Protein AF-A0A7H4MBS4-F1 (afdb_monomer)

Radius of gyration: 22.32 Å; Cα contacts (8 Å, |Δi|>4): 8; chains: 1; bounding box: 56×54×38 Å

Solvent-accessible surface area (backbone atoms only — not comparable to full-atom values): 6017 Å² total; per-residue (Å²): 130,89,79,74,62,89,87,58,73,95,64,59,67,75,56,56,54,51,49,52,53,52,55,52,49,55,50,49,62,38,48,80,69,73,50,82,88,81,89,75,81,94,74,71,98,69,81,82,86,54,90,90,62,82,82,89,85,82,83,88,79,69,84,74,76,87,62,94,67,92,74,81,84,83,86,73,92,73,80,83,130

pLDDT: mean 84.79, std 20.19, range [37.97, 98.81]

InterPro domains:
  IPR004364 Aminoacyl-tRNA synthetase, class II (D/K/N) [PF00152] (15-60)
  IPR045864 Class II Aminoacyl-tRNA synthetase/Biotinyl protein ligase (BPL) and lipoyl protein ligase (LPL) [G3DSA:3.30.930.10] (1-72)
  IPR04586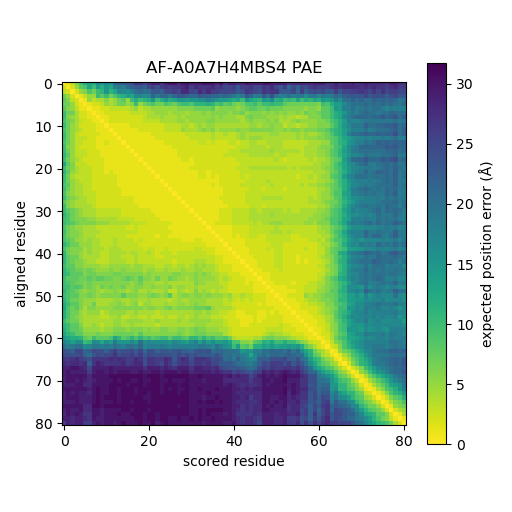4 Class II Aminoacyl-tRNA synthetase/Biotinyl protein ligase (BPL) and lipoyl protein ligase (LPL) [SSF55681] (14-49)

Organism: Klebsiella variicola (NCBI:txid244366)

Structure (mmCIF, N/CA/C/O backbone):
data_AF-A0A7H4MBS4-F1
#
_entry.id   AF-A0A7H4MBS4-F1
#
loop_
_atom_site.group_PDB
_atom_site.id
_atom_site.type_symbol
_atom_site.label_atom_id
_atom_site.label_alt_id
_atom_site.label_comp_id
_atom_site.label_asym_id
_atom_site.label_entity_id
_atom_site.label_seq_id
_atom_site.pdbx_PDB_ins_code
_atom_site.Cartn_x
_atom_site.Cartn_y
_atom_site.Cartn_z
_atom_site.occupancy
_atom_site.B_iso_or_equiv
_atom_site.auth_seq_id
_atom_site.auth_comp_id
_atom_site.auth_asym_id
_atom_site.auth_atom_id
_atom_site.pdbx_PDB_model_num
ATOM 1 N N . MET A 1 1 ? 17.559 23.227 17.009 1.00 42.72 1 MET A N 1
ATOM 2 C CA . MET A 1 1 ? 16.537 22.165 16.915 1.00 42.72 1 MET A CA 1
ATOM 3 C C . MET A 1 1 ? 17.260 20.869 17.216 1.00 42.72 1 MET A C 1
ATOM 5 O O . MET A 1 1 ? 18.176 20.552 16.474 1.00 42.72 1 MET A O 1
ATOM 9 N N . SER A 1 2 ? 16.981 20.225 18.350 1.00 56.19 2 SER A N 1
ATOM 10 C CA . SER A 1 2 ? 17.696 19.004 18.736 1.00 56.19 2 SER A CA 1
ATOM 11 C C . SER A 1 2 ? 17.373 17.889 17.751 1.00 56.19 2 SER A C 1
ATOM 13 O O . SER A 1 2 ? 16.207 17.556 17.550 1.00 56.19 2 SER A O 1
ATOM 15 N N . GLU A 1 3 ? 18.411 17.364 17.117 1.00 77.50 3 GLU A N 1
ATOM 16 C CA . GLU A 1 3 ? 18.343 16.244 16.192 1.00 77.50 3 GLU A CA 1
ATOM 17 C C . GLU A 1 3 ? 17.953 14.985 16.982 1.00 77.50 3 GLU A C 1
ATOM 19 O O . GLU A 1 3 ? 18.563 14.652 18.000 1.00 77.50 3 GLU A O 1
ATOM 24 N N . THR A 1 4 ? 16.871 14.322 16.582 1.00 79.44 4 THR A N 1
ATOM 25 C CA . THR A 1 4 ? 16.466 13.039 17.164 1.00 79.44 4 THR A CA 1
ATOM 26 C C . THR A 1 4 ? 17.505 11.981 16.817 1.00 79.44 4 THR A C 1
ATOM 28 O O . THR A 1 4 ? 17.984 11.942 15.686 1.00 79.44 4 THR A O 1
ATOM 31 N N . ALA A 1 5 ? 17.842 11.105 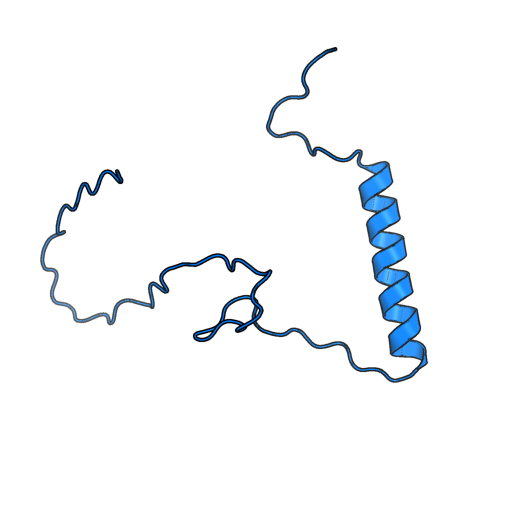17.768 1.00 88.31 5 ALA A N 1
ATOM 32 C CA . ALA A 1 5 ? 18.789 10.023 17.518 1.00 88.31 5 ALA A CA 1
ATOM 33 C C . ALA A 1 5 ? 18.344 9.190 16.305 1.00 88.31 5 ALA A C 1
ATOM 35 O O . ALA A 1 5 ? 17.163 8.876 16.187 1.00 88.31 5 ALA A O 1
ATOM 36 N N . THR A 1 6 ? 19.280 8.802 15.436 1.00 91.56 6 THR A N 1
ATOM 37 C CA . THR A 1 6 ? 19.012 8.174 14.125 1.00 91.56 6 THR A CA 1
ATOM 38 C C . THR A 1 6 ? 18.145 6.910 14.188 1.00 91.56 6 THR A C 1
ATOM 40 O O . THR A 1 6 ? 17.519 6.541 13.202 1.00 91.56 6 THR A O 1
ATOM 43 N N . TRP A 1 7 ? 18.085 6.243 15.343 1.00 93.56 7 TRP A N 1
ATOM 44 C CA . TRP A 1 7 ? 17.238 5.068 15.554 1.00 93.56 7 TRP A CA 1
ATOM 45 C C . TRP A 1 7 ? 15.752 5.403 15.764 1.00 93.56 7 TRP A C 1
ATOM 47 O O . TRP A 1 7 ? 14.905 4.521 15.627 1.00 93.56 7 TRP A O 1
ATOM 57 N N . GLN A 1 8 ? 15.421 6.640 16.150 1.00 93.50 8 GLN A N 1
ATOM 58 C CA . GLN A 1 8 ? 14.047 7.038 16.440 1.00 93.50 8 GLN A CA 1
ATOM 59 C C . GLN A 1 8 ? 13.212 7.101 15.157 1.00 93.50 8 GLN A C 1
ATOM 61 O O . GLN A 1 8 ? 13.724 7.460 14.095 1.00 93.50 8 GLN A O 1
ATOM 66 N N . PRO A 1 9 ? 11.907 6.788 15.235 1.00 94.19 9 PRO A N 1
ATOM 67 C CA . PR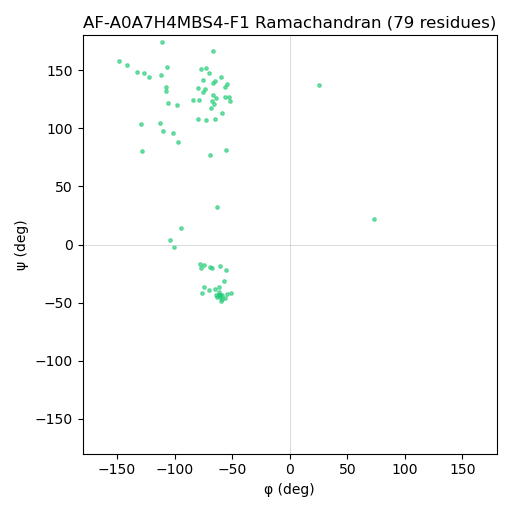O A 1 9 ? 11.035 6.892 14.079 1.00 94.19 9 PRO A CA 1
ATOM 68 C C . PRO A 1 9 ? 10.905 8.353 13.641 1.00 94.19 9 PRO A C 1
ATOM 70 O O . PRO A 1 9 ? 10.737 9.254 14.460 1.00 94.19 9 PRO A O 1
ATOM 73 N N . SER A 1 10 ? 10.890 8.575 12.328 1.00 93.88 10 SER A N 1
ATOM 74 C CA . SER A 1 10 ? 10.648 9.901 11.749 1.00 93.88 10 SER A CA 1
ATOM 75 C C . SER A 1 10 ? 9.219 10.411 11.985 1.00 93.88 10 SER A C 1
ATOM 77 O O . SER A 1 10 ? 8.971 11.614 11.917 1.00 93.88 10 SER A O 1
ATOM 79 N N . ALA A 1 11 ? 8.270 9.512 12.277 1.00 94.69 11 ALA A N 1
ATOM 80 C CA . ALA A 1 11 ? 6.884 9.840 12.588 1.00 94.69 11 ALA A CA 1
ATOM 81 C C . ALA A 1 11 ? 6.579 9.643 14.089 1.00 94.69 11 ALA A C 1
ATOM 83 O O . ALA A 1 11 ? 6.907 8.591 14.642 1.00 94.69 11 ALA A O 1
ATOM 84 N N . PRO A 1 12 ? 5.872 10.585 14.746 1.00 95.69 12 PRO A N 1
ATOM 85 C CA . PRO A 1 12 ? 5.412 10.408 16.121 1.00 95.69 12 PRO A CA 1
ATOM 86 C C . PRO A 1 12 ? 4.493 9.191 16.283 1.00 95.69 12 PRO A C 1
ATOM 88 O O . PRO A 1 12 ? 3.633 8.936 15.437 1.00 95.69 12 PRO A O 1
ATOM 91 N N . ILE A 1 13 ? 4.586 8.500 17.423 1.00 97.19 13 ILE A N 1
ATOM 92 C CA . ILE A 1 13 ? 3.736 7.339 17.749 1.00 97.19 13 ILE A CA 1
ATOM 93 C C . ILE A 1 13 ? 2.226 7.613 17.575 1.00 97.19 13 ILE A C 1
ATOM 95 O O . ILE A 1 13 ? 1.548 6.772 16.979 1.00 97.19 13 ILE A O 1
ATOM 99 N N . PRO A 1 14 ? 1.669 8.779 17.975 1.00 98.38 14 PRO A N 1
ATOM 100 C CA . PRO A 1 14 ? 0.257 9.084 17.725 1.00 98.38 14 PRO A CA 1
ATOM 101 C C . PRO A 1 14 ? -0.144 9.038 16.242 1.00 98.38 14 PRO A C 1
ATOM 103 O O . PRO A 1 14 ? -1.278 8.680 15.925 1.00 98.38 14 PRO A O 1
ATOM 106 N N . ASN A 1 15 ? 0.769 9.364 15.321 1.00 98.44 15 ASN A N 1
ATOM 107 C CA . ASN A 1 15 ? 0.501 9.289 13.883 1.00 98.44 15 ASN A CA 1
ATOM 108 C C . ASN A 1 15 ? 0.491 7.838 13.391 1.00 98.44 15 ASN A C 1
ATOM 110 O O . ASN A 1 15 ? -0.337 7.488 12.552 1.00 98.44 15 ASN A O 1
ATOM 114 N N . LEU A 1 16 ? 1.358 6.981 13.938 1.00 98.25 16 LEU A N 1
ATOM 115 C CA . LEU A 1 16 ? 1.369 5.552 13.616 1.00 98.25 16 LEU A CA 1
ATOM 116 C C . LEU A 1 16 ? 0.080 4.857 14.086 1.00 98.25 16 LEU A C 1
ATOM 118 O O . LEU A 1 16 ? -0.482 4.054 13.342 1.00 98.25 16 LEU A O 1
ATOM 122 N N . LEU A 1 17 ? -0.449 5.232 15.258 1.00 98.56 17 LEU A N 1
ATOM 123 C CA . LEU A 1 17 ? -1.745 4.743 15.752 1.00 98.56 17 LEU A CA 1
ATOM 124 C C . LEU A 1 17 ? -2.908 5.167 14.844 1.00 98.56 17 LEU A C 1
ATOM 126 O O . LEU A 1 17 ? -3.741 4.340 14.473 1.00 98.56 17 LEU A O 1
ATOM 130 N N . LYS A 1 18 ? -2.940 6.438 14.420 1.00 98.62 18 LYS A N 1
ATOM 131 C CA . LYS A 1 18 ? -3.935 6.925 13.447 1.00 98.62 18 LYS A CA 1
ATOM 132 C C . LYS A 1 18 ? -3.830 6.183 12.114 1.00 98.62 18 LYS A C 1
ATOM 134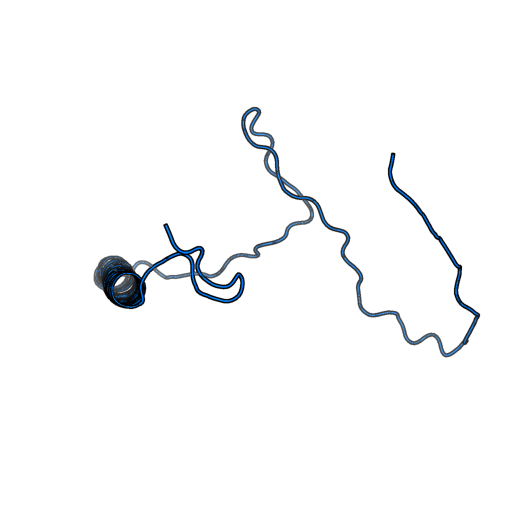 O O . LYS A 1 18 ? -4.849 5.775 11.565 1.00 98.62 18 LYS A O 1
ATOM 139 N N . ARG A 1 19 ? -2.609 5.957 11.613 1.00 98.56 19 ARG A N 1
ATOM 140 C CA . ARG A 1 19 ? -2.376 5.176 10.388 1.00 98.56 19 ARG A CA 1
ATOM 141 C C . ARG A 1 19 ? -2.935 3.758 10.518 1.00 98.56 19 ARG A C 1
ATOM 143 O O . ARG A 1 19 ? -3.578 3.296 9.582 1.00 98.56 19 ARG A O 1
ATOM 150 N N . ALA A 1 20 ? -2.734 3.086 11.652 1.00 98.69 20 ALA A N 1
ATOM 151 C CA . ALA A 1 20 ? -3.285 1.749 11.883 1.00 98.69 20 ALA A CA 1
ATOM 152 C C . ALA A 1 20 ? -4.824 1.736 11.826 1.00 98.69 20 ALA A C 1
ATOM 154 O O . ALA A 1 20 ? -5.401 0.871 11.169 1.00 98.69 20 ALA A O 1
ATOM 155 N N . ALA A 1 21 ? -5.482 2.730 12.435 1.00 98.69 21 ALA A N 1
ATOM 156 C CA . ALA A 1 21 ? -6.938 2.873 12.372 1.00 98.69 21 ALA A CA 1
ATOM 157 C C . ALA A 1 21 ? -7.443 3.061 10.928 1.00 98.69 21 ALA A C 1
ATOM 159 O O . ALA A 1 21 ? -8.361 2.361 10.505 1.00 98.69 21 ALA A O 1
ATOM 160 N N . VAL A 1 22 ? -6.788 3.928 10.147 1.00 98.75 22 VAL A N 1
ATOM 161 C CA . VAL A 1 22 ? -7.118 4.146 8.726 1.00 98.75 22 VAL A CA 1
ATOM 162 C C . VAL A 1 22 ? -6.927 2.866 7.904 1.00 98.75 22 VAL A C 1
ATOM 164 O O . VAL A 1 22 ? -7.785 2.514 7.100 1.00 98.75 22 VAL A O 1
ATOM 167 N N . MET A 1 23 ? -5.833 2.127 8.117 1.00 98.75 23 MET A N 1
ATOM 168 C CA . MET A 1 23 ? -5.591 0.856 7.419 1.00 98.75 23 MET A CA 1
ATOM 169 C C . MET A 1 23 ? -6.671 -0.195 7.726 1.00 98.75 23 MET A C 1
ATOM 171 O O . MET A 1 23 ? -7.042 -0.962 6.838 1.00 98.75 23 MET A O 1
ATOM 175 N N . ALA A 1 24 ? -7.180 -0.245 8.961 1.00 98.75 24 ALA A N 1
ATOM 176 C CA . ALA A 1 24 ? -8.270 -1.146 9.337 1.00 98.75 24 ALA A CA 1
ATOM 177 C C . ALA A 1 24 ? -9.608 -0.731 8.701 1.00 98.75 24 ALA A C 1
ATOM 179 O O . ALA A 1 24 ? -10.370 -1.580 8.239 1.00 98.75 24 ALA A O 1
ATOM 180 N N . GLU A 1 25 ? -9.882 0.572 8.639 1.00 98.81 25 GLU A N 1
ATOM 181 C CA . GLU A 1 25 ? -11.084 1.114 8.004 1.00 98.81 25 GLU A CA 1
ATOM 182 C C . GLU A 1 25 ? -11.128 0.836 6.496 1.00 98.81 25 GLU A C 1
ATOM 184 O O . GLU A 1 25 ? -12.164 0.398 5.995 1.00 98.81 25 GLU A O 1
ATOM 189 N N . ILE A 1 26 ? -10.004 1.008 5.789 1.00 98.75 26 ILE A N 1
ATOM 190 C CA . ILE A 1 26 ? -9.896 0.694 4.354 1.00 98.75 26 ILE A CA 1
ATOM 191 C C . ILE A 1 26 ? -10.213 -0.783 4.097 1.00 98.75 26 ILE A C 1
ATOM 193 O O . ILE A 1 26 ? -11.011 -1.092 3.213 1.00 98.75 26 ILE A O 1
ATOM 197 N N . ARG A 1 27 ? -9.640 -1.699 4.888 1.00 98.62 27 ARG A N 1
ATOM 198 C CA . ARG A 1 27 ? -9.926 -3.137 4.757 1.00 98.62 27 ARG A CA 1
ATOM 199 C C . ARG A 1 27 ? -11.401 -3.441 4.972 1.00 98.62 27 ARG A C 1
ATOM 201 O O . ARG A 1 27 ? -12.012 -4.090 4.130 1.00 98.62 27 ARG A O 1
ATOM 208 N N . ARG A 1 28 ? -11.994 -2.908 6.048 1.00 98.75 28 ARG A N 1
ATOM 209 C CA . ARG A 1 28 ? -13.426 -3.084 6.335 1.00 98.75 28 ARG A CA 1
ATOM 210 C C . ARG A 1 28 ? -14.293 -2.611 5.167 1.00 98.75 28 ARG A C 1
ATOM 212 O O . ARG A 1 28 ? -15.172 -3.345 4.737 1.00 98.75 28 ARG A O 1
ATOM 219 N N . PHE A 1 29 ? -14.003 -1.437 4.604 1.00 98.81 29 PHE A N 1
ATOM 220 C CA . PHE A 1 29 ? -14.748 -0.892 3.467 1.00 98.81 29 PHE A CA 1
ATOM 221 C C . PHE A 1 29 ? -14.823 -1.860 2.271 1.00 98.81 29 PHE A C 1
ATOM 223 O O . PHE A 1 29 ? -15.887 -1.985 1.654 1.00 98.81 29 PHE A O 1
ATOM 230 N N . PHE A 1 30 ? -13.715 -2.530 1.940 1.00 98.81 30 PHE A N 1
ATOM 231 C CA . PHE A 1 30 ? -13.654 -3.496 0.840 1.00 98.81 30 PHE A CA 1
ATOM 232 C C . PHE A 1 30 ? -14.301 -4.837 1.205 1.00 98.81 30 PHE A C 1
ATOM 234 O O . PHE A 1 30 ? -15.083 -5.368 0.411 1.00 98.81 30 PHE A O 1
ATOM 241 N N . THR A 1 31 ? -14.061 -5.339 2.418 1.00 98.50 31 THR A N 1
ATOM 242 C CA . THR A 1 31 ? -14.668 -6.584 2.913 1.00 98.50 31 THR A CA 1
ATOM 243 C C . THR A 1 31 ? -16.192 -6.495 2.978 1.00 98.50 31 THR A C 1
ATOM 245 O O . THR A 1 31 ? -16.868 -7.421 2.535 1.00 98.50 31 THR A O 1
ATOM 248 N N . ASP A 1 32 ? -16.749 -5.363 3.420 1.00 98.69 32 ASP A N 1
ATOM 249 C CA . ASP A 1 32 ? -18.202 -5.124 3.469 1.00 98.69 32 ASP A CA 1
ATOM 250 C C . ASP A 1 32 ? -18.866 -5.206 2.077 1.00 98.69 32 ASP A C 1
ATOM 252 O O . ASP A 1 32 ? -20.080 -5.367 1.963 1.00 98.69 32 ASP A O 1
ATOM 256 N N . ARG A 1 33 ? -18.073 -5.097 1.002 1.00 98.50 33 ARG A N 1
ATOM 257 C CA . ARG A 1 33 ? -18.506 -5.191 -0.402 1.00 98.50 33 ARG A CA 1
ATOM 258 C C . ARG A 1 33 ? -18.143 -6.526 -1.057 1.00 98.50 33 ARG A C 1
ATOM 260 O O . ARG A 1 33 ? -18.372 -6.688 -2.252 1.00 98.50 33 ARG A O 1
ATOM 267 N N . GLY A 1 34 ? -17.575 -7.468 -0.303 1.00 98.25 34 GLY A N 1
ATOM 268 C CA . GLY A 1 34 ? -17.165 -8.778 -0.813 1.00 98.25 34 GLY A CA 1
ATOM 269 C C . GLY A 1 34 ? -15.917 -8.746 -1.699 1.00 98.25 34 GLY A C 1
ATOM 270 O O . GLY A 1 34 ? -15.717 -9.659 -2.497 1.00 98.25 34 GLY A O 1
ATOM 271 N N . VAL A 1 35 ? -15.081 -7.708 -1.589 1.00 98.69 35 VAL A N 1
ATOM 272 C CA . VAL A 1 35 ? -13.803 -7.644 -2.311 1.00 98.69 35 VAL A CA 1
ATOM 273 C C . VAL A 1 35 ? -12.739 -8.405 -1.518 1.00 98.69 35 VAL A C 1
ATOM 275 O O . VAL A 1 35 ? -12.504 -8.111 -0.348 1.00 98.69 35 VAL A O 1
ATOM 278 N N . LEU A 1 36 ? -12.098 -9.384 -2.159 1.00 98.31 36 LEU A N 1
ATOM 279 C CA . LEU A 1 36 ? -11.067 -10.225 -1.551 1.00 98.31 36 LEU A CA 1
ATOM 280 C C . LEU A 1 36 ? -9.713 -9.499 -1.498 1.00 98.31 36 LEU A C 1
ATOM 282 O O . LEU A 1 36 ? -9.193 -9.078 -2.530 1.00 98.31 36 LEU A O 1
ATOM 286 N N . GLU A 1 37 ? -9.125 -9.396 -0.305 1.00 98.44 37 GLU A N 1
ATOM 287 C CA . GLU A 1 37 ? -7.741 -8.938 -0.118 1.00 98.44 37 GLU A CA 1
ATOM 288 C C . GLU A 1 37 ? -6.761 -10.040 -0.564 1.00 98.44 37 GLU A C 1
ATOM 290 O O . GLU A 1 37 ? -6.936 -11.211 -0.222 1.00 98.44 37 GLU A O 1
ATOM 295 N N . VAL A 1 38 ? -5.737 -9.669 -1.340 1.00 98.50 38 VAL A N 1
ATOM 296 C CA . VAL A 1 38 ? -4.678 -10.573 -1.819 1.00 98.50 38 VAL A CA 1
ATOM 297 C C . VAL A 1 38 ? -3.306 -9.949 -1.595 1.00 98.50 38 VAL A C 1
ATOM 299 O O . VAL A 1 38 ? -3.145 -8.733 -1.695 1.00 98.50 38 VAL A O 1
ATOM 302 N N . GLU A 1 39 ? -2.303 -10.787 -1.347 1.00 98.25 39 GLU A N 1
ATOM 303 C CA . GLU A 1 39 ? -0.901 -10.377 -1.293 1.00 98.25 39 GLU A CA 1
ATOM 304 C C . GLU A 1 39 ? -0.182 -10.856 -2.559 1.00 98.25 39 GLU A C 1
ATOM 306 O O . GLU A 1 39 ? -0.157 -12.049 -2.865 1.00 98.25 39 GLU A O 1
ATOM 311 N N . THR A 1 40 ? 0.395 -9.922 -3.315 1.00 97.12 40 THR A N 1
ATOM 312 C CA . THR A 1 40 ? 1.170 -10.209 -4.531 1.00 97.12 40 THR A CA 1
ATOM 313 C C . THR A 1 40 ? 2.669 -10.017 -4.280 1.00 97.12 40 THR A C 1
ATOM 315 O O . THR A 1 40 ? 3.032 -9.195 -3.437 1.00 97.12 40 THR A O 1
ATOM 318 N N . PRO A 1 41 ? 3.564 -10.715 -5.006 1.00 97.25 41 PRO A N 1
ATOM 319 C CA . PRO A 1 41 ? 5.008 -10.611 -4.783 1.00 97.25 41 PRO A CA 1
ATOM 320 C C . PRO A 1 41 ? 5.552 -9.176 -4.895 1.00 97.25 41 PRO A C 1
ATOM 322 O O . PRO A 1 41 ? 5.255 -8.472 -5.855 1.00 97.25 41 PRO A O 1
ATOM 325 N N . CYS A 1 42 ? 6.421 -8.773 -3.959 1.00 96.50 42 CYS A N 1
ATOM 326 C CA . CYS A 1 42 ? 7.137 -7.487 -4.019 1.00 96.50 42 CYS A CA 1
ATOM 327 C C . CYS A 1 42 ? 8.330 -7.490 -4.994 1.00 96.50 42 CYS A C 1
ATOM 329 O O . CYS A 1 42 ? 8.841 -6.430 -5.341 1.00 96.50 42 CYS A O 1
ATOM 331 N N . MET A 1 43 ? 8.808 -8.671 -5.401 1.00 96.50 43 MET A N 1
ATOM 332 C CA . MET A 1 43 ? 9.900 -8.857 -6.361 1.00 96.50 43 MET A CA 1
ATOM 333 C C . MET A 1 43 ? 9.408 -9.702 -7.532 1.00 96.50 43 MET A C 1
ATOM 335 O O . MET A 1 43 ? 8.631 -10.638 -7.346 1.00 96.50 43 MET A O 1
ATOM 339 N N . SER A 1 44 ? 9.898 -9.398 -8.730 1.00 96.38 44 SER A N 1
ATOM 340 C CA . SER A 1 44 ? 9.523 -10.076 -9.969 1.00 96.38 44 SER A CA 1
ATOM 341 C C . SER A 1 44 ? 10.743 -10.239 -10.875 1.00 96.38 44 SER A C 1
ATOM 343 O O . SER A 1 44 ? 11.699 -9.475 -10.782 1.00 96.38 44 SER A O 1
ATOM 345 N N . GLN A 1 45 ? 10.704 -11.244 -11.755 1.00 96.75 45 GLN A N 1
ATOM 346 C CA . GLN A 1 45 ? 11.706 -11.431 -12.814 1.00 96.75 45 GLN A CA 1
ATOM 347 C C . GLN A 1 45 ? 11.546 -10.423 -13.963 1.00 96.75 45 GLN A C 1
ATOM 349 O O . GLN A 1 45 ? 12.467 -10.242 -14.750 1.00 96.75 45 GLN A O 1
ATOM 354 N N . ALA A 1 46 ? 10.384 -9.778 -14.065 1.00 96.81 46 ALA A N 1
ATOM 355 C CA . ALA A 1 46 ? 10.103 -8.738 -15.045 1.00 96.81 46 ALA A CA 1
ATOM 356 C C . ALA A 1 46 ? 9.588 -7.473 -14.351 1.00 96.81 46 ALA A C 1
ATOM 358 O O . ALA A 1 46 ? 8.882 -7.555 -13.342 1.00 96.81 46 ALA A O 1
ATOM 359 N N . THR A 1 47 ? 9.920 -6.317 -14.924 1.00 97.00 47 THR A N 1
ATOM 360 C CA . THR A 1 47 ? 9.472 -4.995 -14.470 1.00 97.00 47 THR A CA 1
ATOM 361 C C . THR A 1 47 ? 8.500 -4.359 -15.471 1.00 97.00 47 THR A C 1
ATOM 363 O O . THR A 1 47 ? 8.240 -4.908 -16.542 1.00 97.00 47 THR A O 1
ATOM 366 N N . VAL A 1 48 ? 7.939 -3.207 -15.109 1.00 96.62 48 VAL A N 1
ATOM 367 C CA . VAL A 1 48 ? 7.036 -2.413 -15.951 1.00 96.62 48 VAL A CA 1
ATOM 368 C C . VAL A 1 48 ? 7.813 -1.628 -17.012 1.00 96.62 48 VAL A C 1
ATOM 370 O O . VAL A 1 48 ? 8.951 -1.229 -16.787 1.00 96.62 48 VAL A O 1
ATOM 373 N N . THR A 1 49 ? 7.191 -1.367 -18.162 1.00 97.69 49 THR A N 1
ATOM 374 C CA . THR A 1 49 ? 7.785 -0.590 -19.269 1.00 97.69 49 THR A CA 1
ATOM 375 C C . THR A 1 49 ? 7.422 0.900 -19.227 1.00 97.69 49 THR A C 1
ATOM 377 O O . THR A 1 49 ? 7.550 1.589 -20.237 1.00 97.69 49 THR A O 1
ATOM 380 N N . ASP A 1 50 ? 6.887 1.390 -18.107 1.00 98.12 50 ASP A N 1
ATOM 381 C CA . ASP A 1 50 ? 6.486 2.792 -17.962 1.00 98.12 50 ASP A CA 1
ATOM 382 C C . ASP A 1 50 ? 7.715 3.714 -17.994 1.00 98.12 50 ASP A C 1
ATOM 384 O O . ASP A 1 50 ? 8.674 3.509 -17.253 1.00 98.12 50 ASP A O 1
ATOM 388 N N . ILE A 1 51 ? 7.678 4.741 -18.848 1.00 97.00 51 ILE A N 1
ATOM 389 C CA . ILE A 1 51 ? 8.814 5.640 -19.104 1.00 97.00 51 ILE A CA 1
ATOM 390 C C . ILE A 1 51 ? 9.163 6.550 -17.919 1.00 97.00 51 ILE A C 1
ATOM 392 O O . ILE A 1 51 ? 10.256 7.115 -17.882 1.00 97.00 51 ILE A O 1
ATOM 396 N N . HIS A 1 52 ? 8.236 6.738 -16.980 1.00 98.12 52 HIS A N 1
ATOM 397 C CA . HIS A 1 52 ? 8.394 7.633 -15.836 1.00 98.12 52 HIS A CA 1
ATOM 398 C C . HIS A 1 52 ? 8.769 6.886 -14.553 1.00 98.12 52 HIS A C 1
ATOM 400 O O . HIS A 1 52 ? 8.975 7.523 -13.517 1.00 98.12 52 HIS A O 1
ATOM 406 N N . LEU A 1 53 ? 8.860 5.555 -14.605 1.00 97.25 53 LEU A N 1
ATOM 407 C CA . LEU A 1 53 ? 9.188 4.725 -13.454 1.00 97.25 53 LEU A CA 1
ATOM 408 C C . LEU A 1 53 ? 10.606 4.168 -13.563 1.00 97.25 53 LEU A C 1
ATOM 410 O O . LEU A 1 53 ? 10.995 3.590 -14.573 1.00 97.25 53 LEU A O 1
ATOM 414 N N . PHE A 1 54 ? 11.359 4.300 -12.472 1.00 97.12 54 PHE A N 1
ATOM 415 C CA . PHE A 1 54 ? 12.666 3.676 -12.314 1.00 97.12 54 PHE A CA 1
ATOM 416 C C . PHE A 1 54 ? 12.583 2.605 -11.214 1.00 97.12 54 PHE A C 1
ATOM 418 O O . PHE A 1 54 ? 12.474 2.960 -10.035 1.00 97.12 54 PHE A O 1
ATOM 425 N N . PRO A 1 55 ? 12.548 1.305 -11.562 1.00 97.25 55 PRO A N 1
ATOM 426 C CA . PRO A 1 55 ? 12.437 0.236 -10.578 1.00 97.25 55 PRO A CA 1
ATOM 427 C C . PRO A 1 55 ? 13.750 0.052 -9.808 1.00 97.25 55 PRO A C 1
ATOM 429 O O . PRO A 1 55 ? 14.837 0.283 -10.328 1.00 97.25 55 PRO A O 1
ATOM 432 N N . PHE A 1 56 ? 13.646 -0.424 -8.568 1.00 97.44 56 PHE A N 1
ATOM 433 C CA . PHE A 1 56 ? 14.810 -0.940 -7.853 1.00 97.44 56 PHE A CA 1
ATOM 434 C C . PHE A 1 56 ? 15.180 -2.326 -8.386 1.00 97.44 56 PHE A C 1
ATOM 436 O O . PHE A 1 56 ? 14.304 -3.153 -8.641 1.00 97.44 56 PHE A O 1
ATOM 443 N N . GLU A 1 57 ? 16.479 -2.597 -8.484 1.00 97.31 57 GLU A N 1
ATOM 444 C CA . GLU A 1 57 ? 17.018 -3.892 -8.892 1.00 97.31 57 GLU A CA 1
ATOM 445 C C . GLU A 1 57 ? 17.735 -4.577 -7.728 1.00 97.31 57 GLU A C 1
ATOM 447 O O . GLU A 1 57 ? 18.352 -3.940 -6.873 1.00 97.31 57 GLU A O 1
ATOM 452 N N . THR A 1 58 ? 17.655 -5.904 -7.690 1.00 96.75 58 THR A N 1
ATOM 453 C CA . THR A 1 58 ? 18.399 -6.733 -6.742 1.00 96.75 58 THR A CA 1
ATOM 454 C C . THR A 1 58 ? 18.732 -8.076 -7.376 1.00 96.75 58 THR A C 1
ATOM 456 O O . THR A 1 58 ? 18.072 -8.520 -8.317 1.00 96.75 58 THR A O 1
ATOM 459 N N . ARG A 1 59 ? 19.758 -8.752 -6.856 1.00 95.56 59 ARG A N 1
ATOM 460 C CA . ARG A 1 59 ? 20.162 -10.081 -7.314 1.00 95.56 59 ARG A CA 1
ATOM 461 C C . ARG A 1 59 ? 19.581 -11.143 -6.391 1.00 95.56 59 ARG A C 1
ATOM 463 O O . ARG A 1 59 ? 19.921 -11.200 -5.212 1.00 95.56 59 ARG A O 1
ATOM 470 N N . PHE A 1 60 ? 18.764 -12.038 -6.940 1.00 92.69 60 PHE A N 1
ATOM 471 C CA . PHE A 1 60 ? 18.314 -13.208 -6.195 1.00 92.6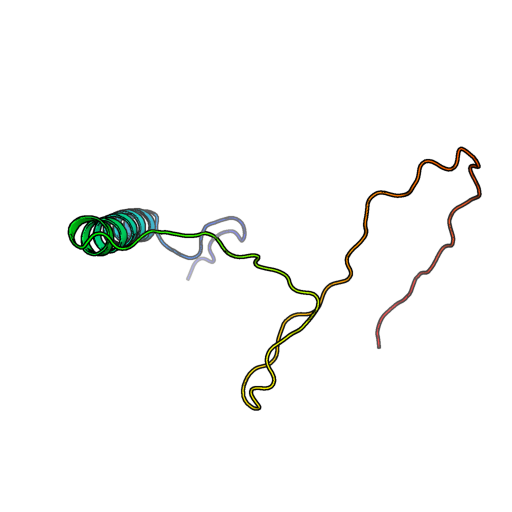9 60 PHE A CA 1
ATOM 472 C C . PHE A 1 60 ? 19.486 -14.171 -5.959 1.00 92.69 60 PHE A C 1
ATOM 474 O O . PHE A 1 60 ? 20.063 -14.716 -6.902 1.00 92.69 60 PHE A O 1
ATOM 481 N N . VAL A 1 61 ? 19.831 -14.388 -4.690 1.00 90.06 61 VAL A N 1
ATOM 482 C CA . VAL A 1 61 ? 20.766 -15.433 -4.266 1.00 90.06 61 VAL A CA 1
ATOM 483 C C . VAL A 1 61 ? 19.932 -16.585 -3.724 1.00 90.06 61 VAL A C 1
ATOM 485 O O . VAL A 1 61 ? 19.479 -16.561 -2.582 1.00 90.06 61 VAL A O 1
ATOM 488 N N . GLY A 1 62 ? 19.674 -17.570 -4.584 1.00 83.44 62 GLY A N 1
ATOM 489 C CA . GLY A 1 62 ? 18.938 -18.767 -4.198 1.00 83.44 62 GLY A CA 1
ATOM 490 C C . GLY A 1 62 ? 19.716 -19.631 -3.200 1.00 83.44 62 GLY A C 1
ATOM 491 O O . GLY A 1 62 ? 20.928 -19.450 -3.029 1.00 83.44 62 GLY A O 1
ATOM 492 N N . PRO A 1 63 ? 19.050 -20.607 -2.560 1.00 81.56 63 PRO A N 1
ATOM 493 C CA . PRO A 1 63 ? 19.733 -21.615 -1.763 1.00 81.56 63 PRO A CA 1
ATOM 494 C C . PRO A 1 63 ? 20.843 -22.250 -2.605 1.00 81.56 63 PRO A C 1
ATOM 496 O O . PRO A 1 63 ? 20.582 -22.753 -3.700 1.00 81.56 63 PRO A O 1
ATOM 499 N N . ARG A 1 64 ? 22.091 -22.213 -2.119 1.00 69.94 64 ARG A N 1
ATOM 500 C CA . ARG A 1 64 ? 23.176 -22.985 -2.734 1.00 69.94 64 ARG A CA 1
ATOM 501 C C . ARG A 1 64 ? 22.727 -24.450 -2.743 1.00 69.94 64 ARG A C 1
ATOM 503 O O . ARG A 1 64 ? 22.379 -24.957 -1.673 1.00 69.94 64 ARG A O 1
ATOM 510 N N . PRO A 1 65 ? 22.749 -25.151 -3.890 1.00 62.12 65 PRO A N 1
ATOM 511 C CA . PRO A 1 65 ? 22.710 -26.601 -3.860 1.00 62.12 65 PRO A CA 1
ATOM 512 C C . PRO A 1 65 ? 23.829 -27.060 -2.924 1.00 62.12 65 PRO A C 1
ATOM 514 O O . PRO A 1 65 ? 24.974 -26.628 -3.083 1.00 62.12 65 PRO A O 1
ATOM 517 N N . PHE A 1 66 ? 23.516 -27.892 -1.929 1.00 59.59 66 PHE A N 1
ATOM 518 C CA . PHE A 1 66 ? 24.549 -28.610 -1.190 1.00 59.59 66 PHE A CA 1
ATOM 519 C C . PHE A 1 66 ? 25.154 -29.649 -2.141 1.00 59.59 66 PHE A C 1
ATOM 521 O O . PHE A 1 66 ? 24.828 -30.830 -2.114 1.00 59.59 66 PHE A O 1
ATOM 528 N N . THR A 1 67 ? 26.006 -29.204 -3.052 1.00 56.72 67 THR A N 1
ATOM 529 C CA . THR A 1 67 ? 27.031 -30.056 -3.640 1.00 56.72 67 THR A CA 1
ATOM 530 C C . THR A 1 67 ? 28.135 -30.088 -2.602 1.00 56.72 67 THR A C 1
ATOM 532 O O . THR A 1 67 ? 28.776 -29.066 -2.368 1.00 56.72 67 THR A O 1
ATOM 535 N N . GLY A 1 68 ? 28.294 -31.226 -1.921 1.00 53.91 68 GLY A N 1
ATOM 536 C CA . GLY A 1 68 ? 29.233 -31.452 -0.813 1.00 53.91 68 GLY A CA 1
ATOM 537 C C . GLY A 1 68 ? 30.720 -31.334 -1.173 1.00 53.91 68 GLY A C 1
ATOM 538 O O . GLY A 1 68 ? 31.549 -32.031 -0.602 1.00 53.91 68 GLY A O 1
ATOM 539 N N . THR A 1 69 ? 31.078 -30.470 -2.115 1.00 49.41 69 THR A N 1
ATOM 540 C CA . THR A 1 69 ? 32.446 -30.133 -2.483 1.00 49.41 69 THR A CA 1
ATOM 541 C C . THR A 1 69 ? 32.717 -28.709 -2.026 1.00 49.41 69 THR A C 1
ATOM 543 O O . THR A 1 69 ? 32.337 -27.732 -2.671 1.00 49.41 69 THR A O 1
ATOM 546 N N . GLN A 1 70 ? 33.358 -28.601 -0.868 1.00 51.06 70 GLN A N 1
ATOM 547 C CA . GLN A 1 70 ? 33.942 -27.362 -0.387 1.00 51.06 70 GLN A CA 1
ATOM 548 C C . GLN A 1 70 ? 35.075 -26.957 -1.343 1.00 51.06 70 GLN A C 1
ATOM 550 O O . GLN A 1 70 ? 36.131 -27.581 -1.357 1.00 51.06 70 GLN A O 1
ATOM 555 N N . SER A 1 71 ? 34.867 -25.910 -2.136 1.00 48.28 71 SER A N 1
ATOM 556 C CA . SER A 1 71 ? 35.948 -25.194 -2.814 1.00 48.28 71 SER A CA 1
ATOM 557 C C . SER A 1 71 ? 35.801 -23.699 -2.526 1.00 48.28 71 SER A C 1
ATOM 559 O O . SER A 1 71 ? 34.866 -23.073 -3.013 1.00 48.28 71 SER A O 1
ATOM 561 N N . VAL A 1 72 ? 36.677 -23.242 -1.621 1.00 54.12 72 VAL A N 1
ATOM 562 C CA . VAL A 1 72 ? 37.348 -21.935 -1.416 1.00 54.12 72 VAL A CA 1
ATOM 563 C C . VAL A 1 72 ? 36.664 -20.652 -1.958 1.00 54.12 72 VAL A C 1
ATOM 565 O O . VAL A 1 72 ? 36.177 -20.655 -3.083 1.00 54.12 72 VAL A O 1
ATOM 568 N N . PRO A 1 73 ? 36.642 -19.528 -1.203 1.00 48.12 73 PRO A N 1
ATOM 569 C CA . PRO A 1 73 ? 35.939 -18.310 -1.610 1.00 48.12 73 PRO A CA 1
ATOM 570 C C . PRO A 1 73 ? 36.695 -17.547 -2.707 1.00 48.12 73 PRO A C 1
ATOM 572 O O . PRO A 1 73 ? 37.874 -17.248 -2.535 1.00 48.12 73 PRO A O 1
ATOM 575 N N . ASP A 1 74 ? 35.992 -17.159 -3.774 1.00 51.84 74 ASP A N 1
ATOM 576 C CA . ASP A 1 74 ? 36.432 -16.066 -4.646 1.00 51.84 74 ASP A CA 1
ATOM 577 C C . ASP A 1 74 ? 36.233 -14.741 -3.897 1.00 51.84 74 ASP A C 1
ATOM 579 O 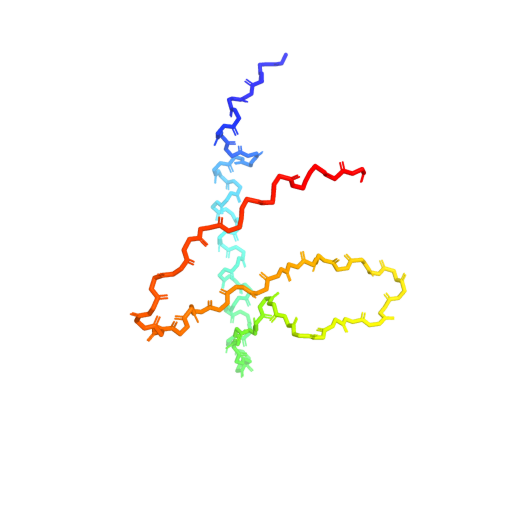O . ASP A 1 74 ? 35.108 -14.273 -3.695 1.00 51.84 74 ASP A O 1
ATOM 583 N N . ASP A 1 75 ? 37.349 -14.162 -3.461 1.00 52.00 75 ASP A N 1
ATOM 584 C CA . ASP A 1 75 ? 37.484 -12.749 -3.126 1.00 52.00 75 ASP A CA 1
ATOM 585 C C . ASP A 1 75 ? 37.139 -11.910 -4.367 1.00 52.00 75 ASP A C 1
ATOM 587 O O . ASP A 1 75 ? 37.841 -11.949 -5.375 1.00 52.00 75 ASP A O 1
ATOM 591 N N . GLN A 1 76 ? 36.037 -11.161 -4.306 1.00 48.12 76 GLN A N 1
ATOM 592 C CA . GLN A 1 76 ? 35.780 -10.059 -5.228 1.00 48.12 76 GLN A CA 1
ATOM 593 C C . GLN A 1 76 ? 35.442 -8.809 -4.423 1.00 48.12 76 GLN A C 1
ATOM 595 O O . GLN A 1 76 ? 34.284 -8.420 -4.254 1.00 48.12 76 GLN A O 1
ATOM 600 N N . SER A 1 77 ? 36.497 -8.166 -3.935 1.00 45.66 77 SER A N 1
ATOM 601 C CA . SER A 1 77 ? 36.556 -6.726 -3.695 1.00 45.66 77 SER A CA 1
ATOM 602 C C . SER A 1 77 ? 36.208 -5.949 -4.981 1.00 45.66 77 SER A C 1
ATOM 604 O O . SER A 1 77 ? 37.066 -5.485 -5.723 1.00 45.66 77 SER A O 1
ATOM 606 N N . GLY A 1 78 ? 34.911 -5.814 -5.264 1.00 41.59 78 GLY A N 1
ATOM 607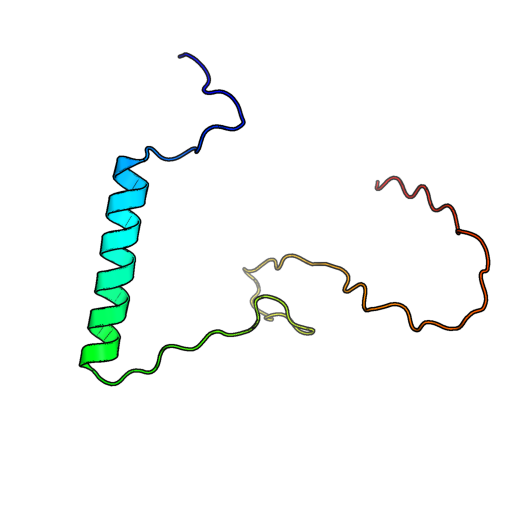 C CA . GLY A 1 78 ? 34.374 -4.954 -6.319 1.00 41.59 78 GLY A CA 1
ATOM 608 C C . GLY A 1 78 ? 33.919 -3.615 -5.747 1.00 41.59 78 GLY A C 1
ATOM 609 O O . GLY A 1 78 ? 32.765 -3.466 -5.354 1.00 41.59 78 GLY A O 1
ATOM 610 N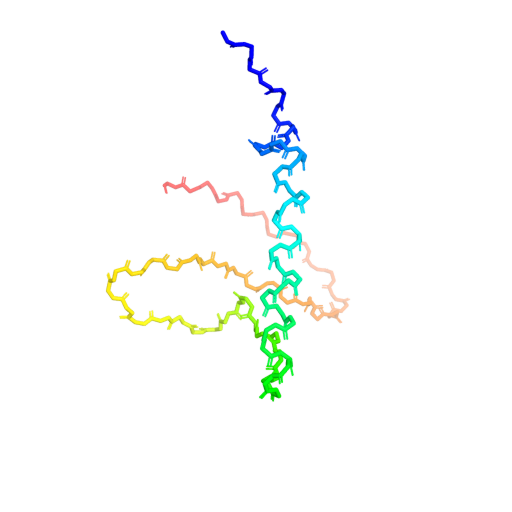 N . ILE A 1 79 ? 34.832 -2.649 -5.683 1.00 37.97 79 ILE A N 1
ATOM 611 C CA . ILE A 1 79 ? 34.522 -1.227 -5.473 1.00 37.97 79 ILE A CA 1
ATOM 612 C C . ILE A 1 79 ? 33.714 -0.740 -6.693 1.00 37.97 79 ILE A C 1
ATOM 614 O O . ILE A 1 79 ? 34.199 -0.923 -7.811 1.00 37.97 79 ILE A O 1
ATOM 618 N N . PRO A 1 80 ? 32.521 -0.133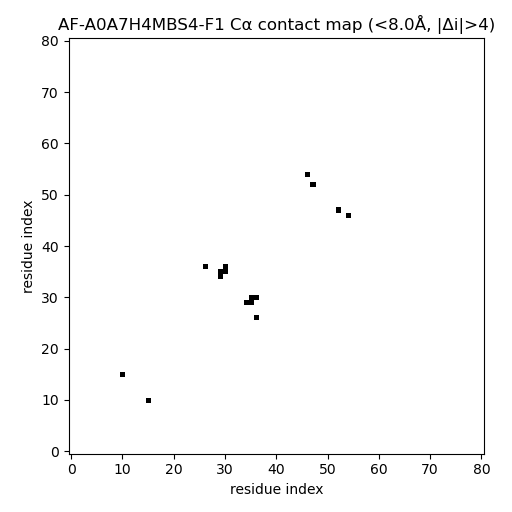 -6.546 1.00 44.00 80 PRO A N 1
ATOM 619 C CA . PRO A 1 80 ? 31.847 0.491 -7.680 1.00 44.00 80 PRO A CA 1
ATOM 620 C C . PRO A 1 80 ? 32.454 1.875 -7.980 1.00 44.00 80 PRO A C 1
ATOM 622 O O . PRO A 1 80 ? 32.684 2.662 -7.059 1.00 44.00 80 PRO A O 1
ATOM 625 N N . LEU A 1 81 ? 32.713 2.143 -9.268 1.00 43.94 81 LEU A N 1
ATOM 626 C CA . LEU A 1 81 ? 32.768 3.501 -9.833 1.00 43.94 81 LEU A CA 1
ATOM 627 C C . LEU A 1 81 ? 31.358 4.100 -9.870 1.00 43.94 81 LEU A C 1
ATOM 629 O O . LEU A 1 81 ? 30.415 3.326 -10.157 1.00 43.94 81 LEU A O 1
#

Secondary structure (DSSP, 8-state):
-PPPPTTS-SS-HHHHHHHHHHHHHHHHHHHTTTPPP----S--SS----TT---------PPPP--S-------------

Foldseek 3Di:
DDDDDPPDDPDDPVVVVVVVVVVVVVVCVCVVVVHDDDDDDPDDPDDDPDPPDDDDDDDDDDPDPPPVDDDDDDDDPDDDD

Mean predicted aligned error: 11.3 Å

Sequence (81 aa):
MSETATWQPSAPIPNLLKRAAVMAEIRRFFTDRGVLEVETPCMSQATVTDIHLFPFETRFVGPRPFTGTQSVPDDQSGIPL